Protein AF-A0A2K3JV50-F1 (afdb_monomer)

Secondary structure (DSSP, 8-state):
-PPPP---S---GGGEEEEEEEEEEETTTTEEEEEEEEEE---TTS-TT-----EEEEEETTTTEEEEE--------TT--------

Structure (mmCIF, N/CA/C/O backbone):
data_AF-A0A2K3JV50-F1
#
_entry.id   AF-A0A2K3JV50-F1
#
loop_
_atom_site.group_PDB
_atom_site.id
_atom_site.type_symbol
_atom_site.label_atom_id
_atom_site.label_alt_id
_atom_site.label_comp_id
_atom_site.label_asym_id
_atom_site.label_entity_id
_atom_site.label_seq_id
_atom_site.pdbx_PDB_ins_code
_atom_site.Cartn_x
_atom_site.Cartn_y
_atom_site.Cartn_z
_atom_site.occupancy
_atom_site.B_iso_or_equiv
_atom_site.auth_seq_id
_atom_site.auth_comp_id
_atom_site.auth_asym_id
_atom_site.auth_atom_id
_atom_site.pdbx_PDB_model_num
ATOM 1 N N . MET A 1 1 ? 14.176 5.854 13.658 1.00 36.34 1 MET A N 1
ATOM 2 C CA . MET A 1 1 ? 15.201 4.790 13.735 1.00 36.34 1 MET A CA 1
ATOM 3 C C . MET A 1 1 ? 15.448 4.313 12.307 1.00 36.34 1 MET A C 1
ATOM 5 O O . MET A 1 1 ? 14.520 3.791 11.713 1.00 36.34 1 MET A O 1
ATOM 9 N N . LYS A 1 2 ? 16.604 4.629 11.703 1.00 43.00 2 LYS A N 1
ATOM 10 C CA . LYS A 1 2 ? 16.944 4.277 10.307 1.00 43.00 2 LYS A CA 1
ATOM 11 C C . LYS A 1 2 ? 17.863 3.050 10.310 1.00 43.00 2 LYS A C 1
ATOM 13 O O . LYS A 1 2 ? 18.832 3.037 11.063 1.00 43.00 2 LYS A O 1
ATOM 18 N N . VAL A 1 3 ? 17.558 2.051 9.485 1.00 41.50 3 VAL A N 1
ATOM 19 C CA . VAL A 1 3 ? 18.423 0.889 9.204 1.00 41.50 3 VAL A CA 1
ATOM 20 C C . VAL A 1 3 ? 19.126 1.146 7.864 1.00 41.50 3 VAL A C 1
ATOM 22 O O . VAL A 1 3 ? 18.454 1.617 6.945 1.00 41.50 3 VAL A O 1
ATOM 25 N N . PRO A 1 4 ? 20.442 0.899 7.721 1.00 45.22 4 PRO A N 1
ATOM 26 C CA . PRO A 1 4 ? 21.143 1.150 6.469 1.00 45.22 4 PRO A CA 1
ATOM 27 C C . PRO A 1 4 ? 21.002 -0.059 5.537 1.00 45.22 4 PRO A C 1
ATOM 29 O O . PRO A 1 4 ? 21.378 -1.173 5.899 1.00 45.22 4 PRO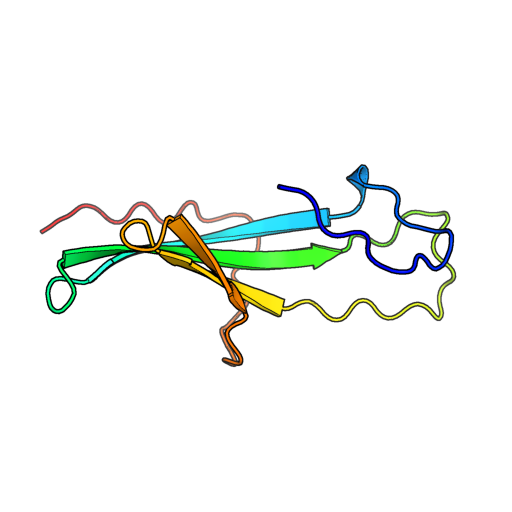 A O 1
ATOM 32 N N . TYR A 1 5 ? 20.473 0.158 4.334 1.00 42.59 5 TYR A N 1
ATOM 33 C CA . TYR A 1 5 ? 20.523 -0.830 3.258 1.00 42.59 5 TYR A CA 1
ATOM 34 C C . TYR A 1 5 ? 21.829 -0.675 2.472 1.00 42.59 5 TYR A C 1
ATOM 36 O O . TYR A 1 5 ? 22.285 0.437 2.214 1.00 42.59 5 TYR A O 1
ATOM 44 N N . SER A 1 6 ? 22.438 -1.803 2.110 1.00 43.34 6 SER A N 1
ATOM 45 C CA . SER A 1 6 ? 23.585 -1.880 1.204 1.00 43.34 6 SER A CA 1
ATOM 46 C C . SER A 1 6 ? 23.166 -1.444 -0.203 1.00 43.34 6 SER A C 1
ATOM 48 O O . SER A 1 6 ? 22.343 -2.103 -0.837 1.00 43.34 6 SER A O 1
ATOM 50 N N . VAL A 1 7 ? 23.727 -0.323 -0.650 1.00 43.09 7 VAL A N 1
ATOM 51 C CA . VAL A 1 7 ? 23.407 0.401 -1.886 1.00 43.09 7 VAL A CA 1
ATOM 52 C C . VAL A 1 7 ? 24.155 -0.200 -3.085 1.00 43.09 7 VAL A C 1
ATOM 54 O O . VAL A 1 7 ? 25.377 -0.320 -3.023 1.00 43.09 7 VAL A O 1
ATOM 57 N N . PRO A 1 8 ? 23.482 -0.514 -4.204 1.00 43.00 8 PRO A N 1
ATOM 58 C CA . PRO A 1 8 ? 24.027 -0.296 -5.537 1.00 43.00 8 PRO A CA 1
ATOM 59 C C . PRO A 1 8 ? 23.710 1.150 -5.953 1.00 43.00 8 PRO A C 1
ATOM 61 O O . PRO A 1 8 ? 22.561 1.576 -5.858 1.00 43.00 8 PRO A O 1
ATOM 64 N N . ASP A 1 9 ? 24.743 1.882 -6.381 1.00 43.78 9 ASP A N 1
ATOM 65 C CA . ASP A 1 9 ? 24.900 3.346 -6.542 1.00 43.78 9 ASP A CA 1
ATOM 66 C C . ASP A 1 9 ? 23.889 4.139 -7.406 1.00 43.78 9 ASP A C 1
ATOM 68 O O . ASP A 1 9 ? 24.211 5.214 -7.907 1.00 43.78 9 ASP A O 1
ATOM 72 N N . PHE A 1 10 ? 22.652 3.687 -7.593 1.00 49.41 10 PHE A N 1
ATOM 73 C CA . PHE A 1 10 ? 21.667 4.421 -8.390 1.00 49.41 10 PHE A CA 1
ATOM 74 C C . PHE A 1 10 ? 20.284 4.363 -7.752 1.00 49.41 10 PHE A C 1
ATOM 76 O O . PHE A 1 10 ? 19.374 3.719 -8.267 1.00 49.41 10 PHE A O 1
ATOM 83 N N . GLN A 1 11 ? 20.119 5.058 -6.629 1.00 47.12 11 GLN A N 1
ATOM 84 C CA . GLN A 1 11 ? 18.795 5.480 -6.188 1.00 47.12 11 GLN A CA 1
ATOM 85 C C . GLN A 1 11 ? 18.729 6.993 -6.311 1.00 47.12 11 GLN A C 1
ATOM 87 O O . GLN A 1 11 ? 19.193 7.736 -5.453 1.00 47.12 11 GLN A O 1
ATOM 92 N N . ASP A 1 12 ? 18.188 7.434 -7.438 1.00 55.09 12 ASP A N 1
ATOM 93 C CA . ASP A 1 12 ? 17.523 8.724 -7.479 1.00 55.09 12 ASP A CA 1
ATOM 94 C C . ASP A 1 12 ? 16.320 8.555 -6.535 1.00 55.09 12 ASP A C 1
ATOM 96 O O . ASP A 1 12 ? 15.390 7.816 -6.869 1.00 55.09 12 ASP A O 1
ATOM 100 N N . GLU A 1 13 ? 16.372 9.097 -5.310 1.00 53.00 13 GLU A N 1
ATOM 101 C CA . GLU A 1 13 ? 15.242 9.012 -4.358 1.00 53.00 13 GLU A CA 1
ATOM 102 C C . GLU A 1 13 ? 13.950 9.578 -4.997 1.00 53.00 13 GLU A C 1
ATOM 104 O O . GLU A 1 13 ? 12.850 9.134 -4.672 1.00 53.00 13 GLU A O 1
ATOM 109 N N . ASP A 1 14 ? 14.099 10.437 -6.013 1.00 56.03 14 ASP A N 1
ATOM 110 C CA . ASP A 1 14 ? 13.042 11.017 -6.848 1.00 56.03 14 ASP A CA 1
ATOM 111 C C . ASP A 1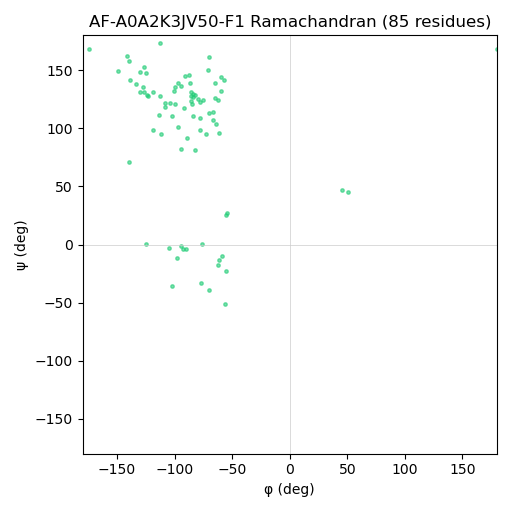 14 ? 12.455 10.056 -7.910 1.00 56.03 14 ASP A C 1
ATOM 113 O O . ASP A 1 14 ? 11.569 10.436 -8.677 1.00 56.03 14 ASP A O 1
ATOM 117 N N . SER A 1 15 ? 12.922 8.804 -7.984 1.00 69.31 15 SER A N 1
ATOM 118 C CA . SER A 1 15 ? 12.440 7.813 -8.963 1.00 69.31 15 SER A CA 1
ATOM 119 C C . SER A 1 15 ? 11.328 6.895 -8.453 1.00 69.31 15 SER A C 1
ATOM 121 O O . SER A 1 15 ? 10.845 6.064 -9.217 1.00 69.31 15 SER A O 1
ATOM 123 N N . THR A 1 16 ? 10.884 7.016 -7.201 1.00 77.00 16 THR A N 1
ATOM 124 C CA . THR A 1 16 ? 9.788 6.176 -6.686 1.00 77.00 16 THR A CA 1
ATOM 125 C C . THR A 1 16 ? 8.433 6.756 -7.089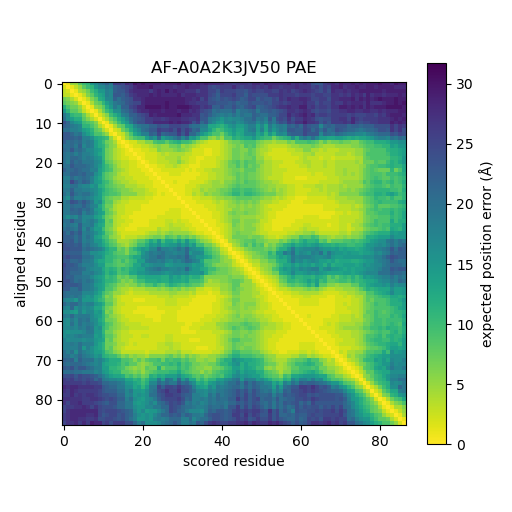 1.00 77.00 16 THR A C 1
ATOM 127 O O . THR A 1 16 ? 8.155 7.929 -6.854 1.00 77.00 16 THR A O 1
ATOM 130 N N . ASP A 1 17 ? 7.573 5.928 -7.679 1.00 81.94 17 ASP A N 1
ATOM 131 C CA . ASP A 1 17 ? 6.196 6.280 -8.010 1.00 81.94 17 ASP A CA 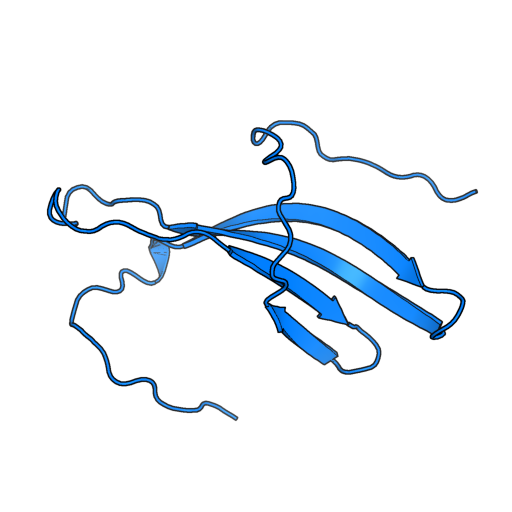1
ATOM 132 C C . ASP A 1 17 ? 5.235 5.545 -7.077 1.00 81.94 17 ASP A C 1
ATOM 134 O O . ASP A 1 17 ? 5.184 4.316 -7.069 1.00 81.94 17 ASP A O 1
ATOM 138 N N . ILE A 1 18 ? 4.466 6.301 -6.295 1.00 85.06 18 ILE A N 1
ATOM 139 C CA . ILE A 1 18 ? 3.497 5.753 -5.345 1.00 85.06 18 ILE A CA 1
ATOM 140 C C . ILE A 1 18 ? 2.101 6.016 -5.890 1.00 85.06 18 ILE A C 1
ATOM 142 O O . ILE A 1 18 ? 1.711 7.160 -6.125 1.00 85.06 18 ILE A O 1
ATOM 146 N N . SER A 1 19 ? 1.336 4.947 -6.083 1.00 85.69 19 SER A N 1
ATOM 147 C CA . SER A 1 19 ? -0.070 5.027 -6.471 1.00 85.69 19 SER A CA 1
ATOM 148 C C . SER A 1 19 ? -0.947 4.506 -5.338 1.00 85.69 19 SER A C 1
ATOM 150 O O . SER A 1 19 ? -0.962 3.306 -5.054 1.00 85.69 19 SER A O 1
ATOM 152 N N . LEU A 1 20 ? -1.701 5.410 -4.706 1.00 87.19 20 LEU A N 1
ATOM 153 C CA . LEU A 1 20 ? -2.727 5.051 -3.731 1.00 87.19 20 LEU A CA 1
ATOM 154 C C . LEU A 1 20 ? -3.810 4.213 -4.413 1.00 87.19 20 LEU A C 1
ATOM 156 O O . LEU A 1 20 ? -4.413 4.652 -5.392 1.00 87.19 20 LEU A O 1
ATOM 160 N N . HIS A 1 21 ? -4.073 3.023 -3.882 1.00 86.44 21 HIS A N 1
ATOM 161 C CA . HIS A 1 21 ? -5.103 2.132 -4.412 1.00 86.44 21 HIS A CA 1
ATOM 162 C C . HIS A 1 21 ? -6.381 2.157 -3.588 1.00 86.44 21 HIS A C 1
ATOM 164 O O . HIS A 1 21 ? -7.473 2.060 -4.140 1.00 86.44 21 HIS A O 1
ATOM 170 N N . GLY A 1 22 ? -6.264 2.292 -2.269 1.00 86.75 22 GLY A N 1
ATOM 171 C CA . GLY A 1 22 ? -7.433 2.383 -1.410 1.00 86.75 22 GLY A CA 1
ATOM 172 C C . GLY A 1 22 ? -7.088 2.530 0.060 1.00 86.75 22 GLY A C 1
ATOM 173 O O . GLY A 1 22 ? -5.949 2.339 0.480 1.00 86.75 22 GLY A O 1
ATOM 174 N N . PHE A 1 23 ? -8.103 2.853 0.848 1.00 91.00 23 PHE A N 1
ATOM 175 C CA . PHE A 1 23 ? -8.038 2.920 2.300 1.00 91.00 23 PHE A CA 1
ATOM 176 C C . PHE A 1 23 ? -9.324 2.331 2.887 1.00 91.00 23 PHE A C 1
ATOM 178 O O . PHE A 1 23 ? -10.346 2.259 2.202 1.00 91.00 23 PHE A O 1
ATOM 185 N N . GLY A 1 24 ? -9.293 1.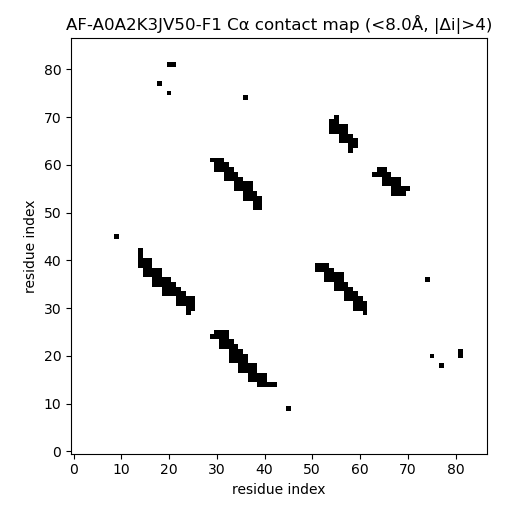897 4.143 1.00 92.94 24 GLY A N 1
ATOM 186 C CA . GLY A 1 24 ? -10.477 1.347 4.793 1.00 92.94 24 GLY A CA 1
ATOM 187 C C . GLY A 1 24 ? -10.278 1.025 6.266 1.00 92.94 24 GLY A C 1
ATOM 188 O O . GLY A 1 24 ? -9.156 1.019 6.769 1.00 92.94 24 GLY A O 1
ATOM 189 N N . TYR A 1 25 ? -11.389 0.755 6.945 1.00 94.56 25 TYR A N 1
ATOM 190 C CA . TYR A 1 25 ? -11.421 0.374 8.353 1.00 94.56 25 TYR A CA 1
ATOM 191 C C . TYR A 1 25 ? -11.677 -1.132 8.502 1.00 94.56 25 TYR A C 1
ATOM 193 O O . TYR A 1 25 ? -12.682 -1.661 8.023 1.00 94.56 25 TYR A O 1
ATOM 201 N N . ASP A 1 26 ? -10.758 -1.828 9.166 1.00 93.00 26 ASP A N 1
ATOM 202 C CA . ASP A 1 26 ? -10.878 -3.229 9.562 1.00 93.00 26 ASP A CA 1
ATOM 203 C C . ASP A 1 26 ? -11.537 -3.305 10.943 1.00 93.00 26 ASP A C 1
ATOM 205 O O . ASP A 1 26 ? -10.865 -3.268 11.971 1.00 93.00 26 ASP A O 1
ATOM 209 N N . HIS A 1 27 ? -12.864 -3.431 10.963 1.00 94.19 27 HIS A N 1
ATOM 210 C CA . HIS A 1 27 ? -13.650 -3.514 12.199 1.00 94.19 27 HIS A CA 1
ATOM 211 C C . HIS A 1 27 ? -13.328 -4.740 13.071 1.00 94.19 27 HIS A C 1
ATOM 213 O O . HIS A 1 27 ? -13.683 -4.756 14.246 1.00 94.19 27 HIS A O 1
ATOM 219 N N . VAL A 1 28 ? -12.684 -5.780 12.524 1.00 95.56 28 VAL A N 1
ATOM 220 C CA . VAL A 1 28 ? -12.286 -6.963 13.305 1.00 95.56 28 VAL A CA 1
ATOM 2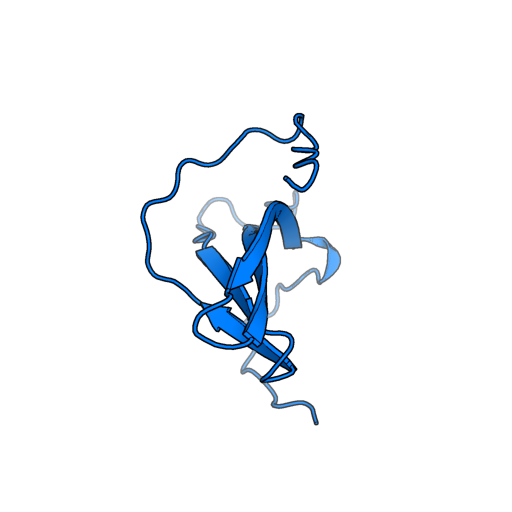21 C C . VAL A 1 28 ? -11.044 -6.657 14.138 1.00 95.56 28 VAL A C 1
ATOM 223 O O . VAL A 1 28 ? -10.889 -7.196 15.233 1.00 95.56 28 VAL A O 1
ATOM 226 N N . ARG A 1 29 ? -10.156 -5.806 13.615 1.00 93.56 29 ARG A N 1
ATOM 227 C CA . ARG A 1 29 ? -8.897 -5.411 14.262 1.00 93.56 29 ARG A CA 1
ATOM 228 C C . ARG A 1 29 ? -8.913 -4.006 14.856 1.00 93.56 29 ARG A C 1
ATOM 230 O O . ARG A 1 29 ? -7.925 -3.623 15.460 1.00 93.56 29 ARG A O 1
ATOM 237 N N . ASP A 1 30 ? -10.008 -3.270 14.683 1.00 94.75 30 ASP A N 1
ATOM 238 C CA . ASP A 1 30 ? -10.098 -1.843 15.008 1.00 94.75 30 ASP A CA 1
ATOM 239 C C . ASP A 1 30 ? -8.944 -1.036 14.385 1.00 94.75 30 ASP A C 1
ATOM 241 O O . ASP A 1 30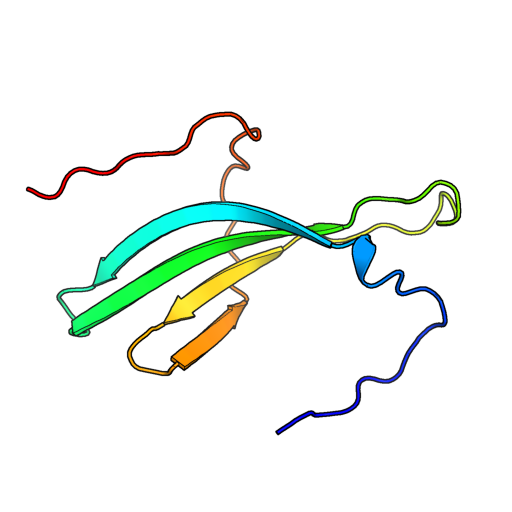 ? -8.295 -0.218 15.031 1.00 94.75 30 ASP A O 1
ATOM 245 N N . ASP A 1 31 ? -8.652 -1.310 13.109 1.00 97.25 31 ASP A N 1
ATOM 246 C CA . ASP A 1 31 ? -7.462 -0.777 12.447 1.00 97.25 31 ASP A CA 1
ATOM 247 C C . ASP A 1 31 ? -7.777 -0.131 11.098 1.00 97.25 31 ASP A C 1
ATOM 249 O O . ASP A 1 31 ? -8.414 -0.724 10.225 1.00 97.25 31 ASP A O 1
ATOM 253 N N . TYR A 1 32 ? -7.264 1.079 10.899 1.00 96.19 32 TYR A N 1
ATOM 254 C CA . TYR A 1 32 ? -7.310 1.755 9.611 1.00 96.19 32 TYR A CA 1
ATOM 255 C C . TYR A 1 32 ? -6.132 1.322 8.749 1.00 96.19 32 TYR A C 1
ATOM 257 O O . TYR A 1 32 ? -4.977 1.350 9.174 1.00 96.19 32 TYR A O 1
ATOM 265 N N . LYS A 1 33 ? -6.431 0.953 7.506 1.00 94.50 33 LYS A N 1
ATOM 266 C CA . LYS A 1 33 ? -5.452 0.429 6.561 1.00 94.50 33 LYS A CA 1
ATOM 267 C C . LYS A 1 33 ? -5.444 1.232 5.274 1.00 94.50 33 LYS A C 1
ATOM 269 O O . LYS A 1 33 ? -6.484 1.717 4.832 1.00 94.50 33 LYS A O 1
ATOM 274 N N . ILE A 1 34 ? -4.270 1.334 4.664 1.00 93.94 34 ILE A N 1
ATOM 275 C CA . ILE A 1 34 ? -4.051 1.968 3.358 1.00 93.94 34 ILE A CA 1
ATOM 276 C C . ILE A 1 34 ? -3.306 0.970 2.483 1.00 93.94 34 ILE A C 1
ATOM 278 O O . ILE A 1 34 ? -2.375 0.337 2.967 1.00 93.94 34 ILE A O 1
ATOM 282 N N . ILE A 1 35 ? -3.714 0.816 1.228 1.00 92.31 35 ILE A 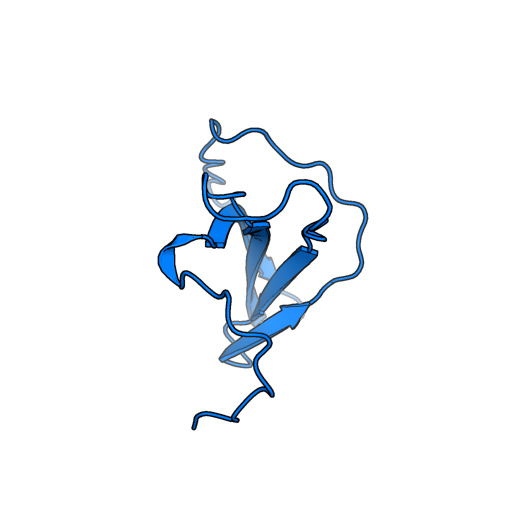N 1
ATOM 283 C CA . ILE A 1 35 ? -3.047 -0.026 0.235 1.00 92.31 35 ILE A CA 1
ATOM 284 C C . ILE A 1 35 ? -2.457 0.878 -0.841 1.00 92.31 35 ILE A C 1
ATOM 286 O O . ILE A 1 35 ? -3.170 1.688 -1.443 1.00 92.31 35 ILE A O 1
ATOM 290 N N . GLU A 1 36 ? -1.172 0.691 -1.112 1.00 91.00 36 GLU A N 1
ATOM 291 C CA . GLU A 1 36 ? -0.437 1.434 -2.131 1.00 91.00 36 GLU A CA 1
ATOM 292 C C . GLU A 1 36 ? 0.326 0.484 -3.048 1.00 91.00 36 GLU A C 1
ATOM 294 O O . GLU A 1 36 ? 0.782 -0.589 -2.643 1.00 91.00 36 GLU A O 1
ATOM 299 N N . HIS A 1 37 ? 0.456 0.903 -4.302 1.00 88.81 37 HIS A N 1
ATOM 300 C CA . HIS A 1 37 ? 1.344 0.289 -5.272 1.00 88.81 37 HIS A CA 1
ATOM 301 C C . HIS A 1 37 ? 2.617 1.122 -5.364 1.00 88.81 37 HIS A C 1
ATOM 303 O O . HIS A 1 37 ? 2.558 2.308 -5.706 1.00 88.81 37 HIS A O 1
ATOM 309 N N . VAL A 1 38 ? 3.753 0.496 -5.076 1.00 87.12 38 VAL A N 1
ATOM 310 C CA . VAL A 1 38 ? 5.072 1.119 -5.133 1.00 87.12 38 VAL A CA 1
ATOM 311 C C . VAL A 1 38 ? 5.757 0.656 -6.409 1.00 87.12 38 VAL A C 1
ATOM 313 O O . VAL A 1 38 ? 6.106 -0.515 -6.565 1.00 87.12 38 VAL A O 1
ATOM 316 N N . GLY A 1 39 ? 5.918 1.588 -7.340 1.00 84.62 39 GLY A N 1
ATOM 317 C CA . GLY A 1 39 ? 6.670 1.406 -8.569 1.00 84.62 39 GLY A CA 1
ATOM 318 C C . GLY A 1 39 ? 7.922 2.270 -8.594 1.00 84.62 39 GLY A C 1
ATOM 319 O O . GLY A 1 39 ? 8.139 3.135 -7.747 1.00 84.62 39 GLY A O 1
ATOM 320 N N . TYR A 1 40 ? 8.737 2.054 -9.617 1.00 79.19 40 TYR A N 1
ATOM 321 C CA . TYR A 1 40 ? 9.923 2.857 -9.870 1.00 79.19 40 TYR A CA 1
ATOM 322 C C . TYR A 1 40 ? 9.865 3.382 -11.299 1.00 79.19 40 TYR A C 1
ATOM 324 O O . TYR A 1 40 ? 9.598 2.639 -12.247 1.00 79.19 40 TYR A O 1
ATOM 332 N N . ASN A 1 41 ? 10.096 4.676 -11.452 1.00 70.75 41 ASN A N 1
ATOM 333 C CA . ASN A 1 41 ? 10.205 5.332 -12.733 1.00 70.75 41 ASN A CA 1
ATOM 334 C C . ASN A 1 41 ? 11.639 5.184 -13.248 1.00 70.75 41 ASN A C 1
ATOM 336 O O . ASN A 1 41 ? 12.598 5.626 -12.615 1.00 70.75 41 ASN A O 1
ATOM 340 N N . ALA A 1 42 ? 11.785 4.570 -14.417 1.00 66.31 42 ALA A N 1
ATOM 341 C CA . ALA A 1 42 ? 13.063 4.509 -15.102 1.00 66.31 42 ALA A CA 1
ATOM 342 C C . ALA A 1 42 ? 13.459 5.927 -15.547 1.00 66.31 42 ALA A C 1
ATOM 344 O O . ALA A 1 42 ? 12.866 6.494 -16.467 1.00 66.31 42 ALA A O 1
ATOM 345 N N . SER A 1 43 ? 14.451 6.530 -14.887 1.00 67.50 43 SER A N 1
ATOM 346 C CA . SER A 1 43 ? 15.002 7.808 -15.341 1.00 67.50 43 SER A CA 1
ATOM 347 C C . SER A 1 43 ? 15.801 7.608 -16.635 1.00 67.50 43 SER A C 1
ATOM 349 O O . SER A 1 43 ? 16.276 6.513 -16.930 1.00 67.50 43 SER A O 1
ATOM 351 N N . CYS A 1 44 ? 16.063 8.671 -17.404 1.00 61.75 44 CYS A N 1
ATOM 352 C CA . CYS A 1 44 ? 16.932 8.575 -18.592 1.00 61.75 44 CYS A CA 1
ATOM 353 C C . CYS A 1 44 ? 18.361 8.079 -18.274 1.00 61.75 44 CYS A C 1
ATOM 355 O O . CYS A 1 44 ? 19.146 7.833 -19.188 1.00 61.75 44 CYS A O 1
ATOM 357 N N . ARG A 1 45 ? 18.719 7.985 -16.986 1.00 65.38 45 ARG A N 1
ATOM 358 C CA . ARG A 1 45 ? 20.006 7.494 -16.487 1.00 65.38 45 ARG A CA 1
ATOM 359 C C . ARG A 1 45 ? 19.961 6.030 -16.051 1.00 65.38 45 ARG A C 1
ATOM 361 O O . ARG A 1 45 ? 21.024 5.462 -15.819 1.00 65.38 45 ARG A O 1
ATOM 368 N N . THR A 1 46 ? 18.783 5.413 -15.936 1.00 66.31 46 THR A N 1
ATOM 369 C CA . THR A 1 46 ? 18.684 3.989 -15.603 1.00 66.31 46 THR A CA 1
ATOM 370 C C . THR A 1 46 ? 19.050 3.152 -16.828 1.00 66.31 46 THR A C 1
ATOM 372 O O . THR A 1 46 ? 18.446 3.340 -17.889 1.00 66.31 46 THR A O 1
ATOM 375 N N . PRO A 1 47 ? 20.028 2.235 -16.727 1.00 73.31 47 PRO A N 1
ATOM 376 C CA . PRO A 1 47 ? 20.342 1.328 -17.819 1.00 73.31 47 PRO A CA 1
ATOM 377 C C . PRO A 1 47 ? 19.115 0.507 -18.231 1.00 73.31 47 PRO A C 1
ATOM 379 O O . PRO A 1 47 ? 18.365 0.037 -17.381 1.00 73.31 47 PRO A O 1
ATOM 382 N N . SER A 1 48 ? 18.943 0.269 -19.532 1.00 68.38 48 SER A N 1
ATOM 383 C CA . SER A 1 48 ? 17.767 -0.420 -20.098 1.00 68.38 48 SER A CA 1
ATOM 384 C C . SER A 1 48 ? 17.561 -1.864 -19.622 1.00 68.38 48 SER A C 1
ATOM 386 O O . SER A 1 48 ? 16.501 -2.437 -19.852 1.00 68.38 48 SER A O 1
ATOM 388 N N . HIS A 1 49 ? 18.568 -2.465 -18.987 1.00 72.88 49 HIS A N 1
ATOM 389 C CA . HIS A 1 49 ? 18.511 -3.813 -18.422 1.00 72.88 49 HIS A CA 1
ATOM 390 C C . HIS A 1 49 ? 18.095 -3.839 -16.944 1.00 72.88 49 HIS A C 1
ATOM 392 O O . HIS A 1 49 ? 17.970 -4.921 -16.373 1.00 72.88 49 HIS A O 1
ATOM 398 N N . VAL A 1 50 ? 17.901 -2.679 -16.310 1.00 71.94 50 VAL A N 1
ATOM 399 C CA . VAL A 1 50 ? 17.374 -2.608 -14.945 1.00 71.94 50 VAL A CA 1
ATOM 400 C C . VAL A 1 50 ? 15.867 -2.820 -15.008 1.00 71.94 50 VAL A C 1
ATOM 402 O O . VAL A 1 50 ? 15.125 -1.967 -15.491 1.00 71.94 50 VAL A O 1
ATOM 405 N N . VAL A 1 51 ? 15.423 -3.981 -14.532 1.00 67.94 51 VAL A N 1
ATOM 406 C CA . VAL A 1 51 ? 14.004 -4.277 -14.338 1.00 67.94 51 VAL A CA 1
ATOM 407 C C . VAL A 1 51 ? 13.646 -3.884 -12.915 1.00 67.94 51 VAL A C 1
ATOM 409 O 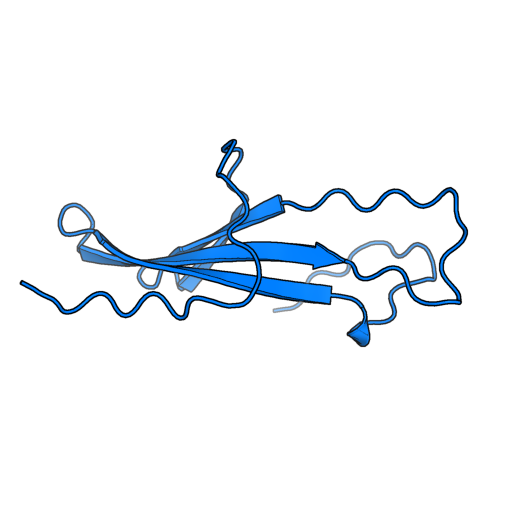O . VAL A 1 51 ? 14.188 -4.435 -11.957 1.00 67.94 51 VAL A O 1
ATOM 412 N N . PHE A 1 52 ? 12.742 -2.923 -12.784 1.00 75.69 52 PHE A N 1
ATOM 413 C CA . PHE A 1 52 ? 12.132 -2.602 -11.507 1.00 75.69 52 PHE A CA 1
ATOM 414 C C . PHE A 1 52 ? 10.956 -3.542 -11.266 1.00 75.69 52 PHE A C 1
ATOM 416 O O . PHE A 1 52 ? 10.085 -3.658 -12.127 1.00 75.69 52 PHE A O 1
ATOM 423 N N . ASP A 1 53 ? 10.949 -4.208 -10.114 1.00 81.56 53 ASP A N 1
ATOM 424 C CA . ASP A 1 53 ? 9.858 -5.086 -9.696 1.00 81.56 53 ASP A CA 1
ATOM 425 C C . ASP A 1 53 ? 8.922 -4.297 -8.768 1.00 81.56 53 ASP A C 1
ATOM 427 O O . ASP A 1 53 ? 9.291 -4.029 -7.616 1.00 81.56 53 ASP A O 1
ATOM 431 N N . PRO A 1 54 ? 7.772 -3.810 -9.269 1.00 83.56 54 PRO A N 1
ATOM 432 C CA . PRO A 1 54 ? 6.834 -3.076 -8.443 1.00 83.56 54 PRO A CA 1
ATOM 433 C C . PRO A 1 54 ? 6.152 -4.020 -7.450 1.00 83.56 54 PRO A C 1
ATOM 435 O O . PRO A 1 54 ? 5.956 -5.205 -7.716 1.00 83.56 54 PRO A O 1
ATOM 438 N N . PHE A 1 55 ? 5.767 -3.496 -6.292 1.00 89.19 55 PHE A N 1
ATOM 439 C CA . PHE A 1 55 ? 5.127 -4.297 -5.254 1.00 89.19 55 PHE A CA 1
ATOM 440 C C . PHE A 1 55 ? 4.015 -3.533 -4.552 1.00 89.19 55 PHE A C 1
ATOM 442 O O . PHE A 1 55 ? 3.920 -2.307 -4.598 1.00 89.19 55 PHE A O 1
ATOM 449 N N . TRP A 1 56 ? 3.169 -4.294 -3.872 1.00 91.19 56 TRP A N 1
ATOM 450 C CA . TRP A 1 56 ? 2.081 -3.772 -3.068 1.00 91.19 56 TRP A CA 1
ATOM 451 C C . TRP A 1 56 ? 2.495 -3.693 -1.604 1.00 91.19 56 TRP A C 1
ATOM 453 O O . TRP A 1 56 ? 3.103 -4.625 -1.066 1.00 91.19 56 TRP A O 1
ATOM 463 N N . GLU A 1 57 ? 2.108 -2.615 -0.935 1.00 93.88 57 GLU A N 1
ATOM 464 C CA . GLU A 1 57 ? 2.233 -2.487 0.513 1.00 93.88 57 GLU A CA 1
ATOM 465 C C . GLU A 1 57 ? 0.900 -2.129 1.151 1.00 93.88 57 GLU A C 1
ATOM 467 O O . GLU A 1 57 ? 0.020 -1.526 0.535 1.00 93.88 57 GLU A O 1
ATOM 472 N N . ILE A 1 58 ? 0.759 -2.530 2.412 1.00 94.81 58 ILE A N 1
ATOM 473 C CA . ILE A 1 58 ? -0.354 -2.138 3.261 1.00 94.81 58 ILE A CA 1
ATOM 474 C C . ILE A 1 58 ? 0.174 -1.481 4.530 1.00 94.81 58 ILE A C 1
ATOM 476 O O . ILE A 1 58 ? 1.023 -2.044 5.229 1.00 94.81 58 ILE A O 1
ATOM 480 N N . TYR A 1 59 ? -0.350 -0.303 4.829 1.00 95.69 59 TYR A N 1
ATOM 481 C CA . TYR A 1 59 ? -0.158 0.377 6.098 1.00 95.69 59 TYR A CA 1
ATOM 482 C C . TYR A 1 59 ? -1.205 -0.076 7.108 1.00 95.69 59 TYR A C 1
ATOM 484 O O . TYR A 1 59 ? -2.355 -0.333 6.747 1.00 95.69 59 TYR A O 1
ATOM 492 N N . SER A 1 60 ? -0.807 -0.137 8.371 1.00 96.12 60 SER A N 1
ATOM 493 C CA . SER A 1 60 ? -1.683 -0.312 9.526 1.00 96.12 60 SER A CA 1
ATOM 494 C C . SER A 1 60 ? -1.470 0.855 10.482 1.00 96.12 60 SER A C 1
ATOM 496 O O . SER A 1 60 ? -0.330 1.150 10.853 1.00 96.12 60 SER A O 1
ATOM 498 N N . LEU A 1 61 ? -2.560 1.516 10.871 1.00 96.69 61 LEU A N 1
ATOM 499 C CA . LEU A 1 61 ? -2.527 2.596 11.851 1.00 96.69 61 LEU A CA 1
ATOM 500 C C . LEU A 1 61 ? -2.229 2.054 13.252 1.00 96.69 61 LEU A C 1
ATOM 502 O O . LEU A 1 61 ? -1.446 2.661 13.979 1.00 96.69 61 LEU A O 1
ATOM 506 N N . GLU A 1 62 ? -2.801 0.900 13.594 1.00 96.50 62 GLU A N 1
ATOM 507 C CA . GLU A 1 62 ? -2.599 0.187 14.857 1.00 96.50 62 GLU A CA 1
ATOM 508 C C . GLU A 1 62 ? -1.111 -0.099 15.100 1.00 96.50 62 GLU A C 1
ATOM 510 O O . GLU A 1 62 ? -0.573 0.238 16.155 1.00 96.50 62 GLU A O 1
ATOM 515 N N . SER A 1 63 ? -0.418 -0.682 14.115 1.00 95.38 63 SER A N 1
ATOM 516 C CA . SER A 1 63 ? 1.009 -0.998 14.241 1.00 95.38 63 SER A CA 1
ATOM 517 C C . SER A 1 63 ? 1.937 0.126 13.782 1.00 95.38 63 SER A C 1
ATOM 519 O O . SER A 1 63 ? 3.157 -0.018 13.904 1.00 95.38 63 SER A O 1
ATOM 521 N N . ASN A 1 64 ? 1.380 1.222 13.254 1.00 95.88 64 ASN A N 1
ATOM 522 C CA . ASN A 1 64 ? 2.104 2.353 12.669 1.00 95.88 64 ASN A CA 1
ATOM 523 C C . ASN A 1 64 ? 3.228 1.890 11.726 1.00 95.88 64 ASN A C 1
ATOM 525 O O . ASN A 1 64 ? 4.390 2.293 11.843 1.00 95.88 64 ASN A O 1
ATOM 529 N N . SER A 1 65 ? 2.905 0.947 10.841 1.00 94.62 65 SER A N 1
ATOM 530 C CA . SER A 1 65 ? 3.906 0.303 9.998 1.00 94.62 65 SER A CA 1
ATOM 531 C C . SER A 1 65 ? 3.358 -0.123 8.646 1.00 94.62 65 SER A C 1
ATOM 533 O O . SER A 1 65 ? 2.185 -0.463 8.489 1.00 94.62 65 SER A O 1
ATOM 535 N N . TRP A 1 66 ? 4.259 -0.107 7.667 1.00 95.69 66 TRP A N 1
ATOM 536 C CA . TRP A 1 66 ? 4.053 -0.669 6.342 1.00 95.69 66 TRP A CA 1
ATOM 537 C C . TRP A 1 66 ? 4.513 -2.120 6.315 1.00 95.69 66 TRP A C 1
ATOM 539 O O . TRP A 1 66 ? 5.513 -2.487 6.940 1.00 95.69 66 TRP A O 1
ATOM 549 N N . ARG A 1 67 ? 3.804 -2.948 5.553 1.00 94.88 67 ARG A N 1
ATOM 550 C CA . ARG A 1 67 ? 4.260 -4.293 5.203 1.00 94.88 67 ARG A CA 1
ATOM 551 C C . ARG A 1 67 ? 3.962 -4.595 3.742 1.00 94.88 67 ARG A C 1
ATOM 553 O O . ARG A 1 67 ? 2.879 -4.281 3.250 1.00 94.88 67 ARG A O 1
ATOM 560 N N . LYS A 1 68 ? 4.891 -5.285 3.085 1.00 93.75 68 LYS A N 1
ATOM 561 C CA . LYS A 1 68 ? 4.683 -5.820 1.738 1.00 93.75 68 LYS A CA 1
ATOM 562 C C . LYS A 1 68 ? 3.602 -6.887 1.745 1.00 93.75 68 LYS A C 1
ATOM 564 O O . LYS A 1 68 ? 3.554 -7.729 2.647 1.00 93.75 68 LYS A O 1
ATOM 569 N N . ILE A 1 69 ? 2.754 -6.860 0.727 1.00 91.44 69 ILE A N 1
ATOM 570 C CA . ILE A 1 69 ? 1.753 -7.891 0.481 1.00 91.44 69 ILE A CA 1
ATOM 571 C C . ILE A 1 69 ? 2.030 -8.542 -0.870 1.00 91.44 69 ILE A C 1
ATOM 573 O O . ILE A 1 69 ? 2.221 -7.873 -1.879 1.00 91.44 69 ILE A O 1
ATOM 577 N N . ASN A 1 70 ? 2.040 -9.871 -0.879 1.00 86.75 70 ASN A N 1
ATOM 578 C CA . ASN A 1 70 ? 2.183 -10.653 -2.101 1.00 86.75 70 ASN A CA 1
ATOM 579 C C . ASN A 1 70 ? 0.783 -11.015 -2.588 1.00 86.75 70 ASN A C 1
ATOM 581 O O . ASN A 1 70 ? 0.267 -12.087 -2.272 1.00 86.75 70 ASN A O 1
ATOM 585 N N . TYR A 1 71 ? 0.146 -10.077 -3.282 1.00 79.88 71 TYR A N 1
ATOM 586 C CA . TYR A 1 71 ? -1.169 -10.275 -3.877 1.00 79.88 71 TYR A CA 1
ATOM 587 C C . TYR A 1 71 ? -1.164 -9.763 -5.312 1.00 79.88 71 TYR A C 1
ATOM 589 O O . TYR A 1 71 ? -0.618 -8.696 -5.587 1.00 79.88 71 TYR A O 1
ATOM 597 N N . ASP A 1 72 ? -1.785 -10.521 -6.211 1.00 78.56 72 ASP A N 1
ATOM 598 C CA . ASP A 1 72 ? -1.939 -10.124 -7.607 1.00 78.56 72 ASP A CA 1
ATOM 599 C C . ASP A 1 72 ? -3.151 -9.185 -7.717 1.00 78.56 72 ASP A C 1
ATOM 601 O O . ASP A 1 72 ? -4.288 -9.609 -7.938 1.00 78.56 72 ASP A O 1
ATOM 605 N N . MET A 1 73 ? -2.929 -7.908 -7.393 1.00 78.50 73 MET A N 1
ATOM 606 C CA . MET A 1 73 ? -3.951 -6.864 -7.460 1.00 78.50 73 MET A CA 1
ATOM 607 C C . MET A 1 73 ? -3.873 -6.121 -8.799 1.00 78.50 73 MET A C 1
ATOM 609 O O . MET A 1 73 ? -2.782 -5.748 -9.235 1.00 78.50 73 MET A O 1
ATOM 613 N N . PRO A 1 74 ? -5.020 -5.842 -9.447 1.00 74.81 74 PRO A N 1
ATOM 614 C CA . PRO A 1 74 ? -5.031 -5.091 -10.690 1.00 74.81 74 PRO A CA 1
ATOM 615 C C . PRO A 1 74 ? -4.543 -3.659 -10.448 1.00 74.81 74 PRO A C 1
ATOM 617 O O . PRO A 1 74 ? -5.091 -2.924 -9.620 1.00 74.81 74 PRO A O 1
ATOM 620 N N . ILE A 1 75 ? -3.535 -3.244 -11.214 1.00 66.25 75 ILE A N 1
ATOM 621 C CA . ILE A 1 75 ? -3.031 -1.871 -11.200 1.00 66.25 75 ILE A CA 1
ATOM 622 C C . ILE A 1 75 ? -4.100 -0.974 -11.836 1.00 66.25 75 ILE A C 1
ATOM 624 O O . ILE A 1 75 ? -4.385 -1.074 -13.032 1.00 66.25 75 ILE A O 1
ATOM 628 N N . ARG A 1 76 ? -4.713 -0.092 -11.041 1.00 63.50 76 ARG A N 1
ATOM 629 C CA . ARG A 1 76 ? -5.612 0.947 -11.562 1.00 63.50 76 ARG A CA 1
ATOM 630 C C . ARG A 1 76 ? -4.745 2.066 -12.138 1.00 63.50 76 ARG A C 1
ATOM 632 O O . ARG A 1 76 ? -3.890 2.603 -11.441 1.00 63.50 76 ARG A O 1
ATOM 639 N N . ALA A 1 77 ? -4.923 2.394 -13.418 1.00 54.28 77 ALA A N 1
ATOM 640 C CA . ALA A 1 77 ? -4.220 3.520 -14.033 1.00 54.28 77 ALA A CA 1
ATOM 641 C C . ALA A 1 77 ? -4.562 4.829 -13.291 1.00 54.28 77 ALA A C 1
ATOM 643 O O . ALA A 1 77 ? -5.695 4.990 -12.844 1.00 54.28 77 ALA A O 1
ATOM 644 N N . ARG A 1 78 ? -3.576 5.735 -13.181 1.00 54.81 78 ARG A N 1
ATOM 645 C CA . ARG A 1 78 ? -3.452 6.921 -12.293 1.00 54.81 78 ARG A CA 1
ATOM 646 C C . ARG A 1 78 ? -4.585 7.987 -12.292 1.00 54.81 78 ARG A C 1
ATOM 648 O O . ARG A 1 78 ? -4.308 9.152 -12.029 1.00 54.81 78 ARG A O 1
ATOM 655 N N . ALA A 1 79 ? -5.840 7.664 -12.601 1.00 50.84 79 ALA A N 1
ATOM 656 C CA . ALA A 1 79 ? -6.894 8.655 -12.848 1.00 50.84 79 ALA A CA 1
ATOM 657 C C . ALA A 1 79 ? -8.165 8.526 -11.992 1.00 50.84 79 ALA A C 1
ATOM 659 O O . ALA A 1 79 ? -9.064 9.346 -12.165 1.00 50.84 79 ALA A O 1
ATOM 660 N N . THR A 1 80 ? -8.277 7.569 -11.069 1.00 48.91 80 THR A N 1
ATOM 661 C CA . THR A 1 80 ? -9.453 7.507 -10.187 1.00 48.91 80 THR A CA 1
ATOM 662 C C . THR A 1 80 ? -9.021 7.650 -8.738 1.00 48.91 80 THR A C 1
ATOM 664 O O . THR A 1 80 ? -8.557 6.714 -8.097 1.00 48.91 80 THR A O 1
ATOM 667 N N . SER A 1 81 ? -9.142 8.870 -8.209 1.00 52.00 81 SER A N 1
ATOM 668 C CA . SER A 1 81 ? -9.261 9.055 -6.767 1.00 52.00 81 SER A CA 1
ATOM 669 C C . SER A 1 81 ? -10.537 8.332 -6.348 1.00 52.00 81 SER A C 1
ATOM 671 O O . SER A 1 81 ? -11.636 8.858 -6.522 1.00 52.00 81 SER A O 1
ATOM 673 N N . ASP A 1 82 ? -10.406 7.092 -5.890 1.00 57.66 82 ASP A N 1
ATOM 674 C CA . ASP A 1 82 ? -11.548 6.310 -5.442 1.00 57.66 82 ASP A CA 1
ATOM 675 C C . ASP A 1 82 ? -12.007 6.882 -4.098 1.00 57.66 82 ASP A C 1
ATOM 677 O O . ASP A 1 82 ? -11.463 6.589 -3.034 1.00 57.66 82 ASP A O 1
ATOM 681 N N . VAL A 1 83 ? -12.994 7.776 -4.162 1.00 55.12 83 VAL A N 1
ATOM 682 C CA . VAL A 1 83 ? -13.666 8.320 -2.985 1.00 55.12 83 VAL A CA 1
ATOM 683 C C . VAL A 1 83 ? -14.654 7.262 -2.505 1.00 55.12 83 VAL A C 1
ATOM 685 O O . VAL A 1 83 ? -15.750 7.137 -3.048 1.00 55.12 83 VAL A O 1
ATOM 688 N N . TYR A 1 84 ? -14.272 6.479 -1.499 1.00 59.88 84 TYR A N 1
ATOM 689 C CA . TYR A 1 84 ? -15.232 5.651 -0.774 1.00 59.88 84 TYR A CA 1
ATOM 690 C C . TYR A 1 84 ? -15.895 6.499 0.312 1.00 59.88 84 TYR A C 1
ATOM 692 O O . TYR A 1 84 ? -15.258 6.913 1.278 1.00 59.88 84 TYR A O 1
ATOM 700 N N . LEU A 1 85 ? -17.182 6.793 0.111 1.00 57.31 85 LEU A N 1
ATOM 701 C CA . LEU A 1 85 ? -18.055 7.371 1.127 1.00 57.31 85 LEU A CA 1
ATOM 702 C C . LEU A 1 85 ? -18.510 6.250 2.063 1.00 57.31 85 LEU A C 1
ATOM 704 O O . LEU A 1 85 ? -19.041 5.234 1.614 1.00 57.31 85 LEU A O 1
ATOM 708 N N . ASN A 1 86 ? -18.278 6.446 3.355 1.00 56.47 86 ASN A N 1
ATOM 709 C CA . ASN A 1 86 ? -18.656 5.526 4.421 1.00 56.47 86 ASN A CA 1
ATOM 710 C C . ASN A 1 86 ? -20.183 5.322 4.416 1.00 56.47 86 ASN A C 1
ATOM 712 O O . ASN A 1 86 ? -20.929 6.304 4.377 1.00 56.47 86 ASN A O 1
ATOM 716 N N . GLY A 1 87 ? -20.625 4.066 4.477 1.00 42.41 87 GLY A N 1
ATOM 717 C CA . GLY A 1 87 ? -21.956 3.696 4.965 1.00 42.41 87 GLY A CA 1
ATOM 718 C C . GLY A 1 87 ? -21.895 3.419 6.456 1.00 42.41 87 GLY A C 1
ATOM 719 O O . GLY A 1 87 ? -20.893 2.793 6.870 1.00 42.41 87 GLY A O 1
#

Radius of gyration: 15.76 Å; Cα contacts (8 Å, |Δi|>4): 108; chains: 1; bounding box: 47×22×35 Å

Solvent-accessible surface area (backbone atoms only — not comparable to full-atom values): 5923 Å² total; per-residue (Å²): 140,88,81,87,76,90,78,74,98,74,73,62,83,87,29,64,41,76,44,81,72,48,71,49,74,39,81,92,73,74,28,48,35,38,35,34,39,42,38,62,53,82,48,100,81,53,59,91,83,68,80,75,84,61,46,37,34,37,38,34,59,78,76,71,42,78,43,81,47,98,67,98,68,84,82,75,72,100,77,68,85,80,80,80,78,86,130

InterPro domains:
  IPR006527 F-box associated beta-propeller, type 1 [PF07734] (17-87)

Nearest PDB structures (foldseek):
  8ow1-assembly1_PP  TM=4.993E-01  e=1.787E-01  Saccharomyces cerevisiae
  6q0w-assembly1_C  TM=4.269E-01  e=1.099E+00  Homo sapiens
  6q0r-assembly1_C  TM=3.494E-01  e=2.173E+00  Homo sapiens
  6ud7-assembly1_A  TM=3.408E-01  e=2.300E+00  Homo sapiens

Mean predicted aligned error: 11.74 Å

pLDDT: mean 74.52, std 18.74, range [36.34, 97.25]

Sequence (87 aa):
MKVPYSVPDFQDEDSTDISLHGFGYDHVRDDYKIIEHVGYNASCRTPSHVVFDPFWEIYSLESNSWRKINYDMPIRARATSDVYLNG

Foldseek 3Di:
DDDDDDDDPDDPVVFKDKAWDDWDADPVVRWIKTKIKIWGHQDPPHPPPDDTDIFMWMAIPVVRDIDTDDDPDDDDPRPDPPDDDDD

Organism: Trifolium pratense (NCBI:txid57577)